Protein AF-A0A2U0H7E5-F1 (afdb_monomer_lite)

Sequence (77 aa):
MLVAEALIIRAASIVEKLPAEVVEQLPKTMRSGLVGIRNVAAHEFAHLNREVTLGALNTHLPAMLSEIEAALDDLGL

Radius of gyration: 12.75 Å; chains: 1; bounding box: 30×19×32 Å

Foldseek 3Di:
DPPLLVVLLVLLVVLVVDDPQLVVQDDPVLNVVSVVSNVCSPPVVVPCDPVNSCCCVPPSSVVRVVSSVVSCVVVVD

Secondary structure (DSSP, 8-state):
--HHHHHHHHHHHHHTTS-HHHHHHS-HHHHHHHHHHHHHHHH-GGG--HHHHHHIIIIIHHHHHHHHHHHHHHHT-

Structure (mmCIF, N/CA/C/O backbone):
data_AF-A0A2U0H7E5-F1
#
_entry.id   AF-A0A2U0H7E5-F1
#
loop_
_atom_site.group_PDB
_atom_site.id
_atom_site.type_symbol
_atom_site.label_atom_id
_atom_site.label_alt_id
_atom_site.label_comp_id
_atom_site.label_asym_id
_atom_site.label_entity_id
_atom_site.label_seq_id
_atom_site.pdbx_PDB_ins_code
_atom_site.Cartn_x
_atom_site.Cartn_y
_atom_site.Cartn_z
_atom_site.occupancy
_atom_site.B_iso_or_equiv
_atom_site.auth_seq_id
_atom_site.auth_comp_id
_atom_site.auth_asym_id
_atom_site.auth_atom_id
_atom_site.pdbx_PDB_model_num
ATOM 1 N N . MET A 1 1 ? 7.484 8.261 -16.916 1.00 57.62 1 MET A N 1
ATOM 2 C CA . MET A 1 1 ? 6.665 7.711 -15.825 1.00 57.62 1 MET A CA 1
ATOM 3 C C . MET A 1 1 ? 5.514 6.941 -16.440 1.00 57.62 1 MET A C 1
ATOM 5 O O . MET A 1 1 ? 4.660 7.539 -17.089 1.00 57.62 1 MET A O 1
ATOM 9 N N . LEU A 1 2 ? 5.549 5.620 -16.326 1.00 70.44 2 LEU A N 1
ATOM 10 C CA . LEU A 1 2 ? 4.437 4.751 -16.694 1.00 70.44 2 LEU A CA 1
ATOM 11 C C . LEU A 1 2 ? 3.301 4.937 -15.674 1.00 70.44 2 LEU A C 1
ATOM 13 O O . LEU A 1 2 ? 3.546 5.257 -14.512 1.00 70.44 2 LEU A O 1
ATOM 17 N N . VAL A 1 3 ? 2.052 4.715 -16.095 1.00 82.06 3 VAL A N 1
ATOM 18 C CA . VAL A 1 3 ? 0.851 4.839 -15.235 1.00 82.06 3 VAL A CA 1
ATOM 19 C C . VAL A 1 3 ? 1.004 4.048 -13.927 1.00 82.06 3 VAL A C 1
ATOM 21 O O . VAL A 1 3 ? 0.612 4.515 -12.863 1.00 82.06 3 VAL A O 1
ATOM 24 N N . ALA A 1 4 ? 1.644 2.882 -14.001 1.00 81.25 4 ALA A N 1
ATOM 25 C CA . ALA A 1 4 ? 1.909 2.007 -12.867 1.00 81.25 4 ALA A CA 1
ATOM 26 C C . ALA A 1 4 ? 2.787 2.645 -11.774 1.00 81.25 4 ALA A C 1
ATOM 28 O O . ALA A 1 4 ? 2.474 2.560 -10.590 1.00 81.25 4 ALA A O 1
ATOM 29 N N . GLU A 1 5 ? 3.867 3.317 -12.165 1.00 80.56 5 GLU A N 1
ATOM 30 C CA . GLU A 1 5 ? 4.802 3.963 -11.234 1.00 80.56 5 GLU A CA 1
ATOM 31 C C . GLU A 1 5 ? 4.126 5.139 -10.527 1.00 80.56 5 GLU A C 1
ATOM 33 O O . GLU A 1 5 ? 4.257 5.308 -9.316 1.00 80.56 5 GLU A O 1
ATOM 38 N N . ALA A 1 6 ? 3.333 5.913 -11.275 1.00 84.94 6 ALA A N 1
ATOM 39 C CA . ALA A 1 6 ? 2.558 7.017 -10.723 1.00 84.94 6 ALA A CA 1
ATOM 40 C C . ALA A 1 6 ? 1.556 6.538 -9.658 1.00 84.94 6 ALA A C 1
ATOM 42 O O . ALA A 1 6 ? 1.398 7.196 -8.629 1.00 84.94 6 ALA A O 1
ATOM 43 N N . LEU A 1 7 ? 0.911 5.385 -9.876 1.00 85.75 7 LEU A N 1
ATOM 44 C CA . LEU A 1 7 ? 0.002 4.772 -8.902 1.00 85.75 7 LEU A CA 1
ATOM 45 C C . LEU A 1 7 ? 0.733 4.357 -7.623 1.00 85.75 7 LEU A C 1
ATOM 47 O O . LEU A 1 7 ? 0.272 4.686 -6.533 1.00 85.75 7 LEU A O 1
ATOM 51 N N . ILE A 1 8 ? 1.892 3.706 -7.749 1.00 86.25 8 ILE A N 1
ATOM 52 C CA . ILE A 1 8 ? 2.721 3.307 -6.603 1.00 86.25 8 ILE A CA 1
ATOM 53 C C . ILE A 1 8 ? 3.151 4.534 -5.794 1.00 86.25 8 ILE A C 1
ATOM 55 O O . ILE A 1 8 ? 2.993 4.558 -4.573 1.00 86.25 8 ILE A O 1
ATOM 59 N N . ILE A 1 9 ? 3.651 5.575 -6.467 1.00 86.25 9 ILE A N 1
ATOM 60 C CA . ILE A 1 9 ? 4.072 6.815 -5.806 1.00 86.25 9 ILE A CA 1
ATOM 61 C C . ILE A 1 9 ? 2.891 7.457 -5.078 1.00 86.25 9 ILE A C 1
ATOM 63 O O . ILE A 1 9 ? 3.014 7.839 -3.915 1.00 86.25 9 ILE A O 1
ATOM 67 N N . ARG A 1 10 ? 1.729 7.545 -5.736 1.00 87.69 10 ARG A N 1
ATOM 68 C CA . ARG A 1 10 ? 0.535 8.154 -5.145 1.00 87.69 10 ARG A CA 1
ATOM 69 C C . ARG A 1 10 ? 0.035 7.374 -3.933 1.00 87.69 10 ARG A C 1
ATOM 71 O O . ARG A 1 10 ? -0.300 8.004 -2.935 1.00 87.69 10 ARG A O 1
ATOM 78 N N . ALA A 1 11 ? 0.012 6.045 -4.006 1.00 87.25 11 ALA A N 1
ATOM 79 C CA . ALA A 1 11 ? -0.372 5.191 -2.888 1.00 87.25 11 ALA A CA 1
ATOM 80 C C . ALA A 1 11 ? 0.568 5.385 -1.691 1.00 87.25 11 ALA A C 1
ATOM 82 O O . ALA A 1 11 ? 0.101 5.612 -0.578 1.00 87.25 11 ALA A O 1
ATOM 83 N N . ALA A 1 12 ? 1.882 5.421 -1.928 1.00 86.88 12 ALA A N 1
ATOM 84 C CA . ALA A 1 12 ? 2.860 5.711 -0.884 1.00 86.88 12 ALA A CA 1
ATOM 85 C C . ALA A 1 12 ? 2.629 7.072 -0.218 1.00 86.88 12 ALA A C 1
ATOM 87 O O . ALA A 1 12 ? 2.608 7.161 1.006 1.00 86.88 12 ALA A O 1
ATOM 88 N N . SER A 1 13 ? 2.364 8.115 -1.006 1.00 88.12 13 SER A N 1
ATOM 89 C CA . SER A 1 13 ? 2.050 9.439 -0.463 1.00 88.12 13 SER A CA 1
ATOM 90 C C . SER A 1 13 ? 0.732 9.503 0.313 1.00 88.12 13 SER A C 1
ATOM 92 O O . SER A 1 13 ? 0.583 10.384 1.155 1.00 88.12 13 SER A O 1
ATOM 94 N N . ILE A 1 14 ? -0.246 8.644 0.012 1.00 87.56 14 ILE A N 1
ATOM 95 C CA . ILE A 1 14 ? -1.494 8.556 0.786 1.00 87.56 14 ILE A CA 1
ATOM 96 C C . ILE A 1 14 ? -1.211 7.908 2.139 1.00 87.56 14 ILE A C 1
ATOM 98 O O . ILE A 1 14 ? -1.611 8.452 3.161 1.00 87.56 14 ILE A O 1
ATOM 102 N N . VAL A 1 15 ? -0.462 6.805 2.148 1.00 85.69 15 VAL A N 1
ATOM 103 C CA . VAL A 1 15 ? -0.082 6.097 3.378 1.00 85.69 15 VAL A CA 1
ATOM 104 C C . VAL A 1 15 ? 0.703 7.000 4.331 1.00 85.69 15 VAL A C 1
ATOM 106 O O . VAL A 1 15 ? 0.449 6.989 5.528 1.00 85.69 15 VAL A O 1
ATOM 109 N N . GLU A 1 16 ? 1.610 7.832 3.815 1.00 86.00 16 GLU A N 1
ATOM 110 C CA . GLU A 1 16 ? 2.359 8.811 4.623 1.00 86.00 16 GLU A CA 1
ATOM 111 C C . GLU A 1 16 ? 1.484 9.897 5.261 1.00 86.00 16 GLU A C 1
ATOM 113 O O . GLU A 1 16 ? 1.924 10.573 6.188 1.00 86.00 16 GLU A O 1
ATOM 118 N N . LYS A 1 17 ? 0.265 10.092 4.753 1.00 89.25 17 LYS A N 1
ATOM 119 C CA . LYS A 1 17 ? -0.697 11.083 5.249 1.00 89.25 17 LYS A CA 1
ATOM 120 C C . LYS A 1 17 ? -1.782 10.472 6.127 1.00 89.25 17 LYS A C 1
ATOM 122 O O . LYS A 1 17 ? -2.670 11.206 6.556 1.00 89.25 17 LYS A O 1
ATOM 127 N N . LEU A 1 18 ? -1.745 9.160 6.359 1.00 88.75 18 LEU A N 1
ATOM 128 C CA . LEU A 1 18 ? -2.676 8.523 7.276 1.00 88.75 18 LEU A CA 1
ATOM 129 C C . LEU A 1 18 ? -2.464 9.064 8.700 1.00 88.75 18 LEU A C 1
ATOM 131 O O . LEU A 1 18 ? -1.331 9.401 9.062 1.00 88.75 18 LEU A O 1
ATOM 135 N N . PRO A 1 19 ? -3.533 9.137 9.510 1.00 91.38 19 PRO A N 1
ATOM 136 C CA . PRO A 1 19 ? -3.416 9.444 10.931 1.00 91.38 19 PRO A CA 1
ATOM 137 C C . PRO A 1 19 ? -2.426 8.499 11.621 1.00 91.38 19 PRO A C 1
ATOM 139 O O . PRO A 1 19 ? -2.321 7.325 11.250 1.00 91.38 19 PRO A O 1
ATOM 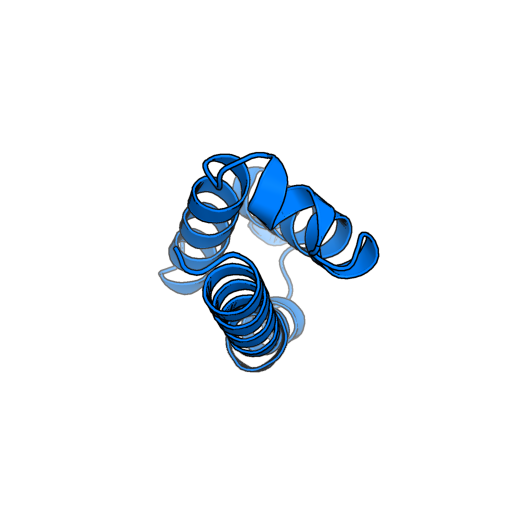142 N N . ALA A 1 20 ? -1.694 9.001 12.617 1.00 91.00 20 ALA A N 1
ATOM 143 C CA . ALA A 1 20 ? -0.660 8.226 13.305 1.00 91.00 20 ALA A CA 1
ATOM 144 C C . ALA A 1 20 ? -1.238 6.951 13.937 1.00 91.00 20 ALA A C 1
ATOM 146 O O . ALA A 1 20 ? -0.615 5.895 13.879 1.00 91.00 20 ALA A O 1
ATOM 147 N N . GLU A 1 21 ? -2.465 7.043 14.439 1.00 91.75 21 GLU A N 1
ATOM 148 C CA . GLU A 1 21 ? -3.233 5.972 15.064 1.00 91.75 21 GLU A CA 1
ATOM 149 C C . GLU A 1 21 ? -3.480 4.816 14.086 1.00 91.75 21 GLU A C 1
ATOM 151 O O . GLU A 1 21 ? -3.304 3.653 14.437 1.00 91.75 21 GLU A O 1
ATOM 156 N N . VAL A 1 22 ? -3.818 5.135 12.831 1.00 90.75 22 VAL A N 1
ATOM 157 C CA . VAL A 1 22 ? -3.990 4.142 11.758 1.00 90.75 22 VAL A CA 1
ATOM 158 C C . VAL A 1 22 ? -2.634 3.552 11.392 1.00 90.75 22 VAL A C 1
ATOM 160 O O . VAL A 1 22 ? -2.476 2.338 11.292 1.00 90.75 22 VAL A O 1
ATOM 163 N N . VAL A 1 23 ? -1.621 4.408 11.222 1.00 90.00 23 VAL A N 1
ATOM 164 C CA . VAL A 1 23 ? -0.270 3.984 10.847 1.00 90.00 23 VAL A CA 1
ATOM 165 C C . VAL A 1 23 ? 0.294 2.996 11.865 1.00 90.00 23 VAL A C 1
ATOM 167 O O . VAL A 1 23 ? 0.916 2.022 11.446 1.00 90.00 23 VAL A O 1
ATOM 170 N N . GLU A 1 24 ? 0.094 3.214 13.165 1.00 90.81 24 GLU A N 1
ATOM 171 C CA . GLU A 1 24 ? 0.565 2.345 14.251 1.00 90.81 24 GLU A CA 1
ATOM 172 C C . GLU A 1 24 ? -0.018 0.928 14.217 1.00 90.81 24 GLU A C 1
ATOM 174 O O . GLU A 1 24 ? 0.685 -0.005 14.610 1.00 90.81 24 GLU A O 1
ATOM 179 N N . GLN A 1 25 ? -1.228 0.747 13.682 1.00 90.44 25 GLN A N 1
ATOM 180 C CA . GLN A 1 25 ? -1.839 -0.575 13.510 1.00 90.44 25 GLN A CA 1
ATOM 181 C C . GLN A 1 25 ? -1.308 -1.337 12.290 1.00 90.44 25 GLN A C 1
ATOM 183 O O . GLN A 1 25 ? -1.364 -2.565 12.248 1.00 90.44 25 GLN A O 1
ATOM 188 N N . LEU A 1 26 ? -0.737 -0.635 11.306 1.00 89.12 26 LEU A N 1
ATOM 189 C CA . LEU A 1 26 ? -0.261 -1.274 10.083 1.00 89.12 26 LEU A CA 1
ATOM 190 C C . LEU A 1 26 ? 1.028 -2.085 10.304 1.00 89.12 26 LEU A C 1
ATOM 192 O O . LEU A 1 26 ? 1.984 -1.601 10.932 1.00 89.12 26 LEU A O 1
ATOM 196 N N . PRO A 1 27 ? 1.158 -3.265 9.666 1.00 89.44 27 PRO A N 1
ATOM 197 C CA . PRO A 1 27 ? 2.384 -4.049 9.708 1.00 89.44 27 PRO A CA 1
ATOM 198 C C . PRO A 1 27 ? 3.607 -3.256 9.229 1.00 89.44 27 PRO A C 1
ATOM 200 O O . PRO A 1 27 ? 3.664 -2.731 8.111 1.00 89.44 27 PRO A O 1
ATOM 203 N N . LYS A 1 28 ? 4.657 -3.214 10.061 1.00 86.81 28 LYS A N 1
ATOM 204 C CA . LYS A 1 28 ? 5.900 -2.477 9.762 1.00 86.81 28 LYS A CA 1
ATOM 205 C C . LYS A 1 28 ? 6.526 -2.893 8.425 1.00 86.81 28 LYS A C 1
ATOM 207 O O . LYS A 1 28 ? 7.050 -2.041 7.711 1.00 86.81 28 LYS A O 1
ATOM 212 N N . THR A 1 29 ? 6.452 -4.179 8.085 1.00 85.88 29 THR A N 1
ATOM 213 C CA . THR A 1 29 ? 6.967 -4.745 6.829 1.00 85.88 29 THR A CA 1
ATOM 214 C C . THR A 1 29 ? 6.279 -4.158 5.599 1.00 85.88 29 THR A C 1
ATOM 216 O O . THR A 1 29 ? 6.965 -3.845 4.629 1.00 85.88 29 THR A O 1
ATOM 219 N N . MET A 1 30 ? 4.963 -3.926 5.645 1.00 83.94 30 MET A N 1
ATOM 220 C CA . MET A 1 30 ? 4.222 -3.306 4.540 1.00 83.94 30 MET A CA 1
ATOM 221 C C . MET A 1 30 ? 4.626 -1.848 4.346 1.00 83.94 30 MET A C 1
ATOM 223 O O . MET A 1 30 ? 4.915 -1.433 3.225 1.00 83.94 30 MET A O 1
ATOM 227 N N . ARG A 1 31 ? 4.740 -1.086 5.442 1.00 83.50 31 ARG A N 1
ATOM 228 C CA . ARG A 1 31 ? 5.169 0.321 5.388 1.00 83.50 31 ARG A CA 1
ATOM 229 C C . ARG A 1 31 ? 6.573 0.457 4.796 1.00 83.50 31 ARG A C 1
ATOM 231 O O . ARG A 1 31 ? 6.788 1.246 3.879 1.00 83.50 31 ARG A O 1
ATOM 238 N N . SER A 1 32 ? 7.527 -0.343 5.277 1.00 84.25 32 SER A N 1
ATOM 239 C CA . SER A 1 32 ? 8.896 -0.344 4.747 1.00 84.25 32 SER A CA 1
ATOM 240 C C . SER A 1 32 ? 8.958 -0.812 3.290 1.00 84.25 32 SER A C 1
ATOM 242 O O . SER A 1 32 ? 9.700 -0.227 2.501 1.00 84.25 32 SER A O 1
ATOM 244 N N . GLY A 1 33 ? 8.158 -1.815 2.915 1.00 83.56 33 GLY A N 1
ATOM 245 C CA . GLY A 1 33 ? 8.053 -2.299 1.539 1.00 83.56 33 GLY A CA 1
ATOM 246 C C . GLY A 1 33 ? 7.546 -1.225 0.577 1.00 83.56 33 GLY A C 1
ATOM 247 O O . GLY A 1 33 ? 8.178 -0.974 -0.446 1.00 83.56 33 GLY A O 1
ATOM 248 N N . LEU A 1 34 ? 6.464 -0.524 0.930 1.00 82.94 34 LEU A N 1
ATOM 249 C CA . LEU A 1 34 ? 5.896 0.538 0.099 1.00 82.94 34 LEU A CA 1
ATOM 250 C C . LEU A 1 34 ? 6.869 1.707 -0.102 1.00 82.94 34 LEU A C 1
ATOM 252 O O . LEU A 1 34 ? 7.024 2.189 -1.223 1.00 82.94 34 LEU A O 1
ATOM 256 N N . VAL A 1 35 ? 7.561 2.135 0.958 1.00 82.88 35 VAL A N 1
ATOM 257 C CA . VAL A 1 35 ? 8.594 3.181 0.869 1.00 82.88 35 VAL A CA 1
ATOM 258 C C . VAL A 1 35 ? 9.739 2.741 -0.044 1.00 82.88 35 VAL A C 1
ATOM 260 O O . VAL A 1 35 ? 10.195 3.527 -0.874 1.00 82.88 35 VAL A O 1
ATOM 263 N N . GLY A 1 36 ? 10.176 1.483 0.067 1.00 83.75 36 GLY A N 1
ATOM 264 C CA . GLY A 1 36 ? 11.204 0.913 -0.801 1.00 83.75 36 GLY A CA 1
ATOM 265 C C . GLY A 1 36 ? 10.799 0.955 -2.274 1.00 83.75 36 GLY A C 1
ATOM 266 O O . GLY A 1 36 ? 11.517 1.527 -3.092 1.00 83.75 36 GLY A O 1
ATOM 267 N N . ILE A 1 37 ? 9.618 0.429 -2.606 1.00 81.50 37 ILE A N 1
ATOM 268 C CA . ILE A 1 37 ? 9.122 0.397 -3.989 1.00 81.50 37 ILE A CA 1
ATOM 269 C C . ILE A 1 37 ? 8.890 1.819 -4.516 1.00 81.50 37 ILE A C 1
ATOM 271 O O . ILE A 1 37 ? 9.258 2.104 -5.654 1.00 81.50 37 ILE A O 1
ATOM 275 N N . ARG A 1 38 ? 8.367 2.743 -3.697 1.00 86.12 38 ARG A N 1
ATOM 276 C CA . ARG A 1 38 ? 8.246 4.163 -4.064 1.00 86.12 38 ARG A CA 1
ATOM 277 C C . ARG A 1 38 ? 9.601 4.769 -4.4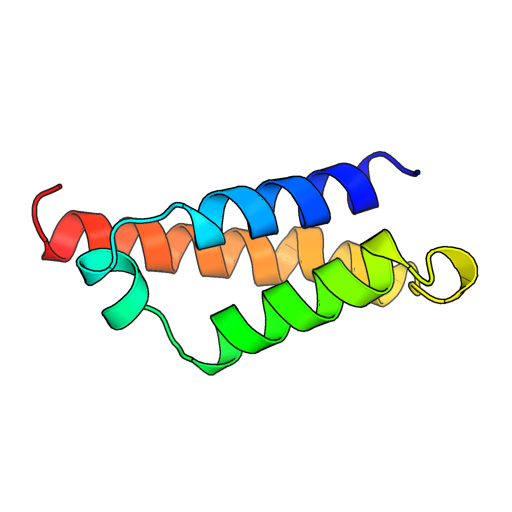08 1.00 86.12 38 ARG A C 1
ATOM 279 O O . ARG A 1 38 ? 9.697 5.473 -5.403 1.00 86.12 38 ARG A O 1
ATOM 286 N N . ASN A 1 39 ? 10.632 4.534 -3.598 1.00 84.31 39 ASN A N 1
ATOM 287 C CA . ASN A 1 39 ? 11.952 5.122 -3.827 1.00 84.31 39 ASN A CA 1
ATO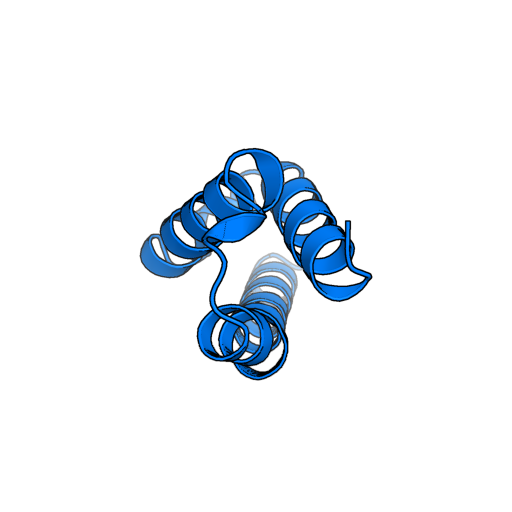M 288 C C . ASN A 1 39 ? 12.558 4.637 -5.148 1.00 84.31 39 ASN A C 1
ATOM 290 O O . ASN A 1 39 ? 13.052 5.457 -5.920 1.00 84.31 39 ASN A O 1
ATOM 294 N N . VAL A 1 40 ? 12.443 3.339 -5.450 1.00 82.81 40 VAL A N 1
ATOM 295 C CA . VAL A 1 40 ? 12.865 2.798 -6.752 1.00 82.81 40 VAL A CA 1
ATOM 296 C C . VAL A 1 40 ? 12.025 3.407 -7.877 1.00 82.81 40 VAL A C 1
ATOM 298 O O . VAL A 1 40 ? 12.575 3.902 -8.857 1.00 82.81 40 VAL A O 1
AT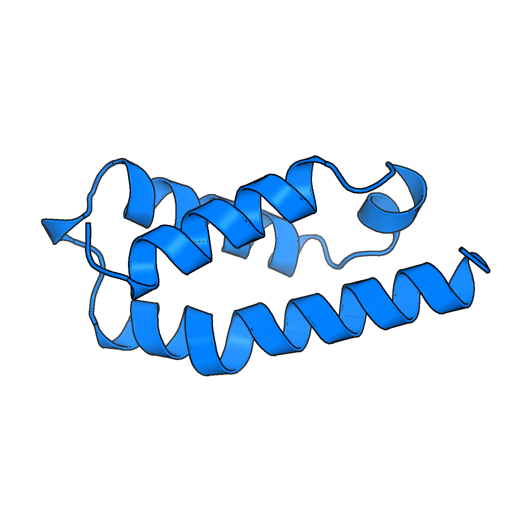OM 301 N N . ALA A 1 41 ? 10.702 3.464 -7.703 1.00 81.94 41 ALA A N 1
ATOM 302 C CA . ALA A 1 41 ? 9.796 4.063 -8.674 1.00 81.94 41 ALA A CA 1
ATOM 303 C C . ALA A 1 41 ? 10.001 5.574 -8.857 1.00 81.94 41 ALA A C 1
ATOM 305 O O . ALA A 1 41 ? 9.582 6.077 -9.880 1.00 81.94 41 ALA A O 1
ATOM 306 N N . ALA A 1 42 ? 10.595 6.310 -7.913 1.00 80.38 42 ALA A N 1
ATOM 307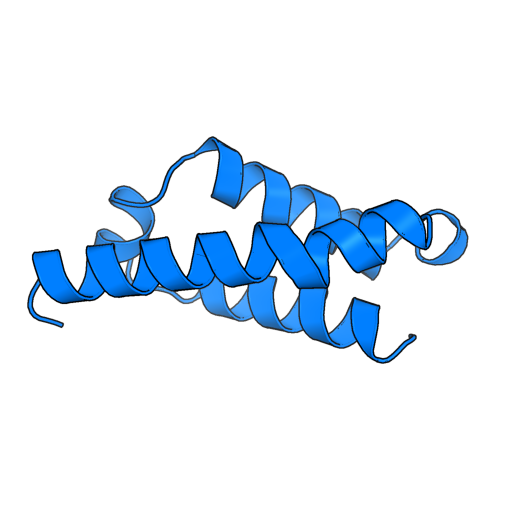 C CA . ALA A 1 42 ? 10.787 7.761 -8.001 1.00 80.38 42 ALA A CA 1
ATOM 308 C C . ALA A 1 42 ? 12.183 8.173 -8.499 1.00 80.38 42 ALA A C 1
ATOM 310 O O . ALA A 1 42 ? 12.332 9.261 -9.057 1.00 80.38 42 ALA A O 1
ATOM 311 N N . HIS A 1 43 ? 13.202 7.333 -8.290 1.00 79.31 43 HIS A N 1
ATOM 312 C CA . HIS A 1 43 ? 14.603 7.685 -8.549 1.00 79.31 43 HIS A CA 1
ATOM 313 C C . HIS A 1 43 ? 15.309 6.758 -9.544 1.00 79.31 43 HIS A C 1
ATOM 315 O O . HIS A 1 43 ? 16.242 7.191 -10.215 1.00 79.31 43 HIS A O 1
ATOM 321 N N . GLU A 1 44 ? 14.854 5.514 -9.694 1.00 71.62 44 GLU A N 1
ATOM 322 C CA . GLU A 1 44 ? 15.537 4.468 -10.463 1.00 71.62 44 GLU A CA 1
ATOM 323 C C . GLU A 1 44 ? 14.579 3.777 -11.448 1.00 71.62 44 GLU A C 1
ATOM 325 O O . GLU A 1 44 ? 14.561 2.557 -11.583 1.00 71.62 44 GLU A O 1
ATOM 330 N N . PHE A 1 45 ? 13.775 4.568 -12.169 1.00 61.25 45 PHE A N 1
ATOM 331 C CA . PHE A 1 45 ? 12.733 4.089 -13.094 1.00 61.25 45 PHE A CA 1
ATOM 332 C C . PHE A 1 45 ? 13.202 2.986 -14.060 1.00 61.25 45 PHE A C 1
ATOM 334 O O . PHE A 1 45 ? 12.475 2.033 -14.319 1.00 61.25 45 PHE A O 1
ATOM 341 N N . ALA A 1 46 ? 14.432 3.082 -14.577 1.00 62.03 46 ALA A N 1
ATOM 342 C CA . ALA A 1 46 ? 14.996 2.091 -15.498 1.00 62.03 46 ALA A CA 1
ATOM 343 C C . ALA A 1 46 ? 15.281 0.720 -14.843 1.00 62.03 46 ALA A C 1
ATOM 345 O O . ALA A 1 46 ? 15.500 -0.262 -15.550 1.00 62.03 46 ALA A O 1
ATOM 346 N N . HIS A 1 47 ? 15.279 0.649 -13.509 1.00 65.81 47 HIS A N 1
ATOM 347 C CA . HIS A 1 47 ? 15.565 -0.547 -12.716 1.00 65.81 47 HIS A CA 1
ATOM 348 C C . HIS A 1 47 ? 14.318 -1.180 -12.092 1.00 65.81 47 HIS A C 1
ATOM 350 O O . HIS A 1 47 ? 14.403 -2.286 -11.553 1.00 65.81 47 HIS A O 1
ATOM 356 N N . LEU A 1 48 ? 13.147 -0.540 -12.194 1.00 70.56 48 LEU A N 1
ATOM 357 C CA . LEU A 1 48 ? 11.905 -1.136 -11.720 1.00 70.56 48 LEU A CA 1
ATOM 358 C C . LEU A 1 48 ? 11.476 -2.246 -12.695 1.00 70.56 48 LEU A C 1
ATOM 360 O O . LEU A 1 48 ? 10.899 -2.003 -13.755 1.00 70.56 48 LEU A O 1
ATOM 364 N N . ASN A 1 49 ? 11.790 -3.496 -12.346 1.00 81.44 49 ASN A N 1
ATOM 365 C CA . ASN A 1 49 ? 11.379 -4.658 -13.129 1.00 81.44 49 ASN A CA 1
ATOM 366 C C . ASN A 1 49 ? 9.842 -4.675 -13.266 1.00 81.44 49 ASN A C 1
ATOM 368 O O . ASN A 1 49 ? 9.104 -4.495 -12.291 1.00 81.44 49 ASN A O 1
ATOM 372 N N . ARG A 1 50 ? 9.349 -4.920 -14.486 1.00 82.12 50 ARG A N 1
ATOM 373 C CA . ARG A 1 50 ? 7.920 -5.050 -14.796 1.00 82.12 50 ARG A CA 1
ATOM 374 C C . ARG A 1 50 ? 7.214 -6.053 -13.883 1.00 82.12 50 ARG A C 1
ATOM 376 O O . ARG A 1 50 ? 6.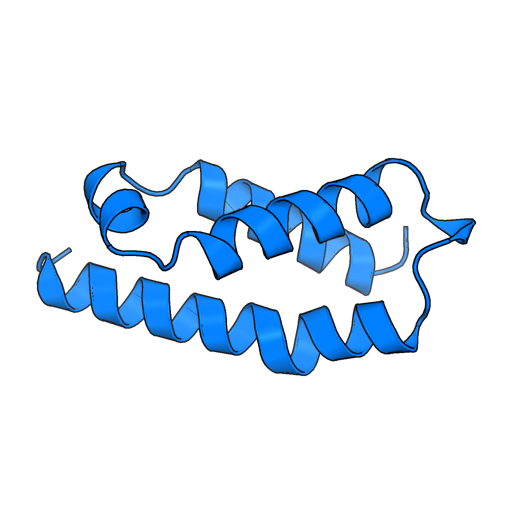093 -5.787 -13.468 1.00 82.12 50 ARG A O 1
ATOM 383 N N . GLU A 1 51 ? 7.851 -7.173 -13.557 1.00 85.62 51 GLU A N 1
ATOM 384 C CA . GLU A 1 51 ? 7.284 -8.188 -12.662 1.00 85.62 51 GLU A CA 1
ATOM 385 C C . GLU A 1 51 ? 7.079 -7.644 -11.244 1.00 85.62 51 GLU A C 1
ATOM 387 O O . GLU A 1 51 ? 5.992 -7.766 -10.686 1.00 85.62 51 GLU A O 1
ATOM 392 N N . VAL A 1 52 ? 8.081 -6.944 -10.704 1.00 83.12 52 VAL A N 1
ATOM 393 C CA . VAL A 1 52 ? 8.003 -6.283 -9.391 1.00 83.12 52 VAL A CA 1
ATOM 394 C C . VAL A 1 52 ? 6.913 -5.213 -9.389 1.00 83.12 52 VAL A C 1
ATOM 396 O O . VAL A 1 52 ? 6.123 -5.131 -8.453 1.00 83.12 52 VAL A O 1
ATOM 399 N N . THR A 1 53 ? 6.823 -4.429 -10.464 1.00 83.25 53 THR A N 1
ATOM 400 C CA . THR A 1 53 ? 5.797 -3.390 -10.627 1.00 83.25 53 THR A CA 1
ATOM 401 C C . THR A 1 53 ? 4.392 -3.992 -10.628 1.00 83.25 53 THR A C 1
ATOM 403 O O . THR A 1 53 ? 3.501 -3.506 -9.935 1.00 83.25 53 THR A O 1
ATOM 406 N N . LEU A 1 54 ? 4.184 -5.073 -11.383 1.00 86.12 54 LEU A N 1
ATOM 407 C CA . LEU A 1 54 ? 2.895 -5.759 -11.446 1.00 86.12 54 LEU A CA 1
ATOM 408 C C . LEU A 1 54 ? 2.557 -6.462 -10.128 1.00 86.12 54 LEU A C 1
ATOM 410 O O . LEU A 1 54 ? 1.406 -6.407 -9.709 1.00 86.12 54 LEU A O 1
ATOM 414 N N . GLY A 1 55 ? 3.533 -7.063 -9.444 1.00 87.62 55 GLY A N 1
ATOM 415 C CA . GLY A 1 55 ? 3.340 -7.643 -8.112 1.00 87.62 55 GLY A CA 1
ATOM 416 C C . GLY A 1 55 ? 2.962 -6.590 -7.067 1.00 87.62 55 GLY A C 1
ATOM 417 O O . GLY A 1 55 ? 2.050 -6.800 -6.266 1.00 87.62 55 GLY A O 1
ATOM 418 N N . ALA A 1 56 ? 3.590 -5.413 -7.124 1.00 85.50 56 ALA A N 1
ATOM 419 C CA . ALA A 1 56 ? 3.232 -4.281 -6.277 1.00 85.50 56 ALA A CA 1
ATOM 420 C C . ALA A 1 56 ? 1.780 -3.838 -6.504 1.00 85.50 56 ALA A C 1
ATOM 422 O O . ALA A 1 56 ? 1.036 -3.680 -5.540 1.00 85.50 56 ALA A O 1
ATOM 423 N N . LEU A 1 57 ? 1.368 -3.688 -7.767 1.00 87.62 57 LEU A N 1
ATOM 424 C CA . LEU A 1 57 ? 0.020 -3.240 -8.118 1.00 87.62 57 LEU A CA 1
ATOM 425 C C . LEU A 1 57 ? -1.071 -4.276 -7.833 1.00 87.62 57 LEU A C 1
ATOM 427 O O . LEU A 1 57 ? -2.140 -3.905 -7.363 1.00 87.62 57 LEU A O 1
ATOM 431 N N . ASN A 1 58 ? -0.825 -5.548 -8.139 1.00 89.88 58 ASN A N 1
ATOM 432 C CA . ASN A 1 58 ? -1.865 -6.577 -8.106 1.00 89.88 58 ASN A CA 1
ATOM 433 C C . ASN A 1 58 ? -1.962 -7.300 -6.760 1.00 89.88 58 ASN A C 1
ATOM 435 O O . ASN A 1 58 ? -2.999 -7.890 -6.475 1.00 89.88 58 ASN A O 1
ATOM 439 N N . THR A 1 59 ? -0.905 -7.265 -5.944 1.00 89.06 59 THR A N 1
ATOM 440 C CA . THR A 1 59 ? -0.851 -8.025 -4.688 1.00 89.06 59 THR A CA 1
ATOM 441 C C . THR A 1 59 ? -0.613 -7.116 -3.492 1.00 89.06 59 THR A C 1
ATOM 443 O O . THR A 1 59 ? -1.418 -7.095 -2.564 1.00 89.06 59 THR A O 1
ATOM 446 N N . HIS A 1 60 ? 0.478 -6.348 -3.496 1.00 87.12 60 HIS A N 1
ATOM 447 C CA . HIS A 1 60 ? 0.899 -5.629 -2.290 1.00 87.12 60 HIS A CA 1
ATOM 448 C C . HIS A 1 60 ? 0.042 -4.398 -1.988 1.00 87.12 60 HIS A C 1
ATOM 450 O O . HIS A 1 60 ? -0.312 -4.188 -0.832 1.00 87.12 60 HIS A O 1
ATOM 456 N N . LEU A 1 61 ? -0.319 -3.605 -3.002 1.00 87.56 61 LEU A N 1
ATOM 457 C CA . LEU A 1 61 ? -1.203 -2.454 -2.813 1.00 87.56 61 LEU A CA 1
ATOM 458 C C . LEU A 1 61 ? -2.614 -2.864 -2.361 1.00 87.56 61 LEU A C 1
ATOM 460 O O . LEU A 1 61 ? -3.074 -2.292 -1.378 1.00 87.56 61 LEU A O 1
ATOM 464 N N . PRO A 1 62 ? -3.290 -3.853 -2.984 1.00 90.38 62 PRO A N 1
ATOM 465 C CA . PRO A 1 62 ? -4.591 -4.312 -2.505 1.00 90.38 62 PRO A CA 1
ATOM 466 C C . PRO A 1 62 ? -4.550 -4.847 -1.073 1.00 90.38 62 PRO A C 1
ATOM 468 O O . PRO A 1 62 ? -5.372 -4.441 -0.263 1.00 90.38 62 PRO A O 1
ATOM 471 N N . ALA A 1 63 ? -3.564 -5.687 -0.735 1.00 90.56 63 ALA A N 1
ATOM 472 C CA . ALA A 1 63 ? -3.419 -6.196 0.629 1.00 90.56 63 ALA A CA 1
ATOM 473 C C . ALA A 1 63 ? -3.240 -5.056 1.641 1.00 90.56 63 ALA A C 1
ATOM 475 O O . ALA A 1 63 ? -3.848 -5.062 2.703 1.00 90.56 63 ALA A O 1
ATOM 476 N N . MET A 1 64 ? -2.451 -4.042 1.286 1.00 88.50 64 MET A N 1
ATOM 477 C CA . MET A 1 64 ? -2.259 -2.879 2.140 1.00 88.50 64 MET A CA 1
ATOM 478 C C . MET A 1 64 ? -3.530 -2.044 2.313 1.00 88.50 64 MET A C 1
ATOM 480 O O . MET A 1 64 ? -3.762 -1.534 3.403 1.00 88.50 64 MET A O 1
ATOM 484 N N . LEU A 1 65 ? -4.344 -1.895 1.264 1.00 89.62 65 LEU A N 1
ATOM 485 C CA . LEU A 1 65 ? -5.634 -1.213 1.370 1.00 89.62 65 LEU A CA 1
ATOM 486 C C . LEU A 1 65 ? -6.566 -1.949 2.335 1.00 89.62 65 LEU A C 1
ATOM 488 O O . LEU A 1 65 ? -7.141 -1.297 3.195 1.00 89.62 65 LEU A O 1
ATOM 492 N N . SER A 1 66 ? -6.635 -3.281 2.270 1.00 92.25 66 SER A N 1
ATOM 493 C CA . SER A 1 66 ? -7.445 -4.074 3.205 1.00 92.25 66 SER A CA 1
ATOM 494 C C . SER A 1 66 ? -6.998 -3.930 4.663 1.00 92.25 66 SER A C 1
ATOM 496 O O . SER A 1 66 ? -7.829 -3.889 5.560 1.00 92.25 66 SER A O 1
ATOM 498 N N . GLU A 1 67 ? -5.695 -3.817 4.916 1.00 92.44 67 GLU A N 1
ATOM 499 C CA . GLU A 1 67 ? -5.165 -3.592 6.270 1.00 92.44 67 GLU A CA 1
ATOM 500 C C . GLU A 1 67 ? -5.460 -2.174 6.774 1.00 92.44 67 GLU A C 1
ATOM 502 O O . GLU A 1 67 ? -5.718 -1.976 7.957 1.00 92.44 67 GLU A O 1
ATOM 507 N N . ILE A 1 68 ? -5.452 -1.178 5.880 1.00 90.44 68 ILE A N 1
ATOM 508 C CA . ILE A 1 68 ? -5.871 0.191 6.210 1.00 90.44 68 ILE A CA 1
ATOM 509 C C . ILE A 1 68 ? -7.366 0.224 6.525 1.00 90.44 68 ILE A C 1
ATOM 511 O O . ILE A 1 68 ? -7.746 0.850 7.506 1.00 90.44 68 ILE A O 1
ATOM 515 N N . GLU A 1 69 ? -8.196 -0.445 5.723 1.00 92.25 69 GLU A N 1
ATOM 516 C CA . GLU A 1 69 ? -9.637 -0.574 5.970 1.00 92.25 69 GLU A CA 1
ATOM 517 C C . GLU A 1 69 ? -9.899 -1.224 7.334 1.00 92.25 69 GLU A C 1
ATOM 519 O O . GLU A 1 69 ? -10.611 -0.646 8.147 1.00 92.25 69 GLU A O 1
ATOM 524 N N . ALA A 1 70 ? -9.237 -2.344 7.638 1.00 93.25 70 ALA A N 1
ATOM 525 C CA . ALA A 1 70 ? -9.359 -3.003 8.938 1.00 93.25 70 ALA A CA 1
ATOM 526 C C . ALA A 1 70 ? -8.927 -2.095 10.105 1.00 93.25 70 ALA A C 1
ATOM 528 O O . ALA A 1 70 ? -9.621 -2.016 11.115 1.00 93.25 70 ALA A O 1
ATOM 529 N N . ALA A 1 71 ? -7.815 -1.368 9.959 1.00 92.00 71 ALA A N 1
ATOM 530 C CA . ALA A 1 71 ? -7.344 -0.441 10.986 1.00 92.00 71 ALA A CA 1
ATOM 531 C C . ALA A 1 71 ? -8.296 0.751 11.197 1.00 92.00 71 ALA A C 1
ATOM 533 O O . ALA A 1 71 ? -8.437 1.237 12.319 1.00 92.00 71 ALA A O 1
ATOM 534 N N . LEU A 1 72 ? -8.935 1.247 10.133 1.00 90.94 72 LEU A N 1
ATOM 535 C CA . LEU A 1 72 ? -9.948 2.302 10.224 1.00 90.94 72 LEU A CA 1
ATOM 536 C C . LEU A 1 72 ? -11.203 1.798 10.946 1.00 90.94 72 LEU A C 1
ATOM 538 O O . LEU A 1 72 ? -11.672 2.466 11.869 1.00 90.94 72 LEU A O 1
ATOM 542 N N . ASP A 1 73 ? -11.677 0.599 10.595 1.00 92.38 73 ASP A N 1
ATOM 543 C CA . ASP A 1 73 ? -12.825 -0.047 11.237 1.00 92.38 73 ASP A CA 1
ATOM 544 C C . ASP A 1 73 ? -12.576 -0.280 12.739 1.00 92.38 73 ASP A C 1
ATOM 546 O O . ASP A 1 73 ? -13.427 0.054 13.567 1.00 92.38 73 ASP A O 1
ATOM 550 N N . ASP A 1 74 ? -11.389 -0.774 13.110 1.00 91.31 74 ASP A N 1
ATOM 551 C CA . ASP A 1 74 ? -10.998 -1.015 14.506 1.00 91.31 74 ASP A CA 1
ATOM 552 C C . ASP A 1 74 ? -10.918 0.282 15.334 1.00 91.31 74 ASP A C 1
ATOM 554 O O . ASP A 1 74 ? -11.171 0.278 16.543 1.00 91.31 74 ASP A O 1
ATOM 558 N N . LEU A 1 75 ? -10.580 1.407 14.695 1.00 89.50 75 LEU A N 1
ATOM 559 C CA . LEU A 1 75 ? -10.544 2.733 15.323 1.00 89.50 75 LEU A CA 1
ATOM 560 C C . LEU A 1 75 ? -11.904 3.448 15.313 1.00 89.50 75 LEU A C 1
ATOM 562 O O . LEU A 1 75 ? -12.051 4.468 15.991 1.00 89.50 75 LEU A O 1
ATOM 566 N N . GLY A 1 76 ? -12.888 2.932 14.570 1.00 88.00 76 GLY A N 1
ATOM 567 C CA . GLY A 1 76 ? -14.185 3.575 14.364 1.00 88.00 76 GLY A CA 1
ATOM 568 C C . GLY A 1 76 ? -14.097 4.901 13.598 1.00 88.00 76 GLY A C 1
ATOM 569 O O . GLY A 1 76 ? -14.831 5.835 13.938 1.00 88.00 76 GLY A O 1
ATOM 570 N N . LEU A 1 77 ? -13.176 4.998 12.629 1.00 74.12 77 LEU A N 1
ATOM 571 C CA . LEU A 1 77 ? -12.900 6.190 11.810 1.00 74.12 77 LEU A CA 1
ATOM 572 C C . LEU A 1 77 ? -13.530 6.132 10.414 1.00 74.12 77 LEU A C 1
ATOM 574 O O . LEU A 1 77 ? -13.560 5.042 9.810 1.00 74.12 77 LEU A O 1
#

pLDDT: mean 84.88, std 7.27, range [57.62, 93.25]

=== Feature glossary ===
Legend for the data blocks above and below:

— What the protein is —

Sequence gives the chain of amino acids in standard one-letter code (A=alanine, C=cysteine, …, Y=tyrosine), read N→C. It is the only feature that is directly encoded by the gene; all structural features are derived from the folded form of this sequence.

The annotation block draws on four external resources. InterPro: which protein families and domains the sequence belongs to. GO: standardized terms for what the protein does, what process it participates in, and where in the cell it acts. CATH: which structural fold it has in the CATH hierarchy. Organism: the species of origin.

— Where its atoms are —

Atomic coordinates in PDBx/mmCIF format — the same representation the Protein Data Bank distributes. Each line of the _atom_site loop places one backbone atom in Cartesian space (units: ångströms, origin: arbitrary).

Six rendered views show the 3D structure from the faces of a cube — i.e. along ±x, ±y, ±z. Rendering representation is drawn randomly per protein from cartoon (secondary-structure ribbons), sticks (backbone bonds), or molecular surface; coloring is either N→C rainbow (blue at the N-terminus through red at the C-terminus) or one color per chain.

— Local backbone conformation —

DSSP 8-state secondary structure assigns each residue one of H (α-helix), G (3₁₀-helix), I (π-helix), E (extended β-strand), B (isolated β-bridge), T (hydrogen-bonded turn), S (bend), or '-' (coil). The assignment is computed from backbone hydrogen-bond geometry via the Kabsch–Sander algorithm.

P-SEA three-state annotation labels each residue as helix, strand, or coil based purely on the geometry of the Cα trace. It serves as a fallback when the full backbone (and thus DSSP) is unavailable.

φ (phi) and ψ (psi) are the two rotatable backbone dihedrals per residue: φ is the C(i-1)–N–Cα–C torsion, ψ is the N–Cα–C–N(i+1) torsion, both in degrees on (−180°, 180°]. α-helical residues cluster near (−60°, −45°); β-strand residues near (−120°, +130°). A Ramachandran plot is simply a scatter of (φ, ψ) for every residue.

— Global shape and packing —

Radius of gyration (Rg) is the root-mean-square distance of Cα atoms from their centroid — a single number for overall size and compactness. A globular domain of N residues has Rg ≈ 2.2·N^0.38 Å; an extended or disordered chain has a much larger Rg. The Cα contact count is the number of residue pairs whose Cα atoms are within 8 Å and are more than four positions apart in sequence — a standard proxy for tertiary packing density. The bounding box is the smallest axis-aligned box enclosing all Cα atoms.

Accessible surface area quantifies burial. A residue with SASA near zero is packed into the hydrophobic core; one with SASA >100 Å² sits on the surface. Computed here via the Shrake–Rupley numerical algorithm with a 1.4 Å probe.

The contact map is a binary N×N matrix image: pixel (i, j) is dark where Cα_i and Cα_j are within 8 Å and |i−j|>4. Because the |i−j|>4 filter removes local helical contacts, off-diagonal stripes parallel to the main diagonal indicate parallel β-sheets; stripes perpendicular to it indicate antiparallel β-sheets. The Ramachandran plot scatters every residue's (φ, ψ) pair against the sterically allowed regions. The PAE heatmap renders the predicted-aligned-error matrix.

— Structural neighborhood —

A 3Di character summarizes, for each residue, the relative orientation of the Cα frame of its nearest spatial neighbor. Because it encodes fold topology rather than chemistry, 3Di alignments detect remote structural similarity that sequence alignment misses.

Structural nearest neighbors (via Foldseek easy-search vs the PDB). Reported per hit: target PDB id, E-value, and alignment TM-score. A TM-score above ~0.5 is the conventional threshold for 'same fold'.

— Confidence and disorder —

For AlphaFold models, the B-factor field carries pLDDT — the model's own estimate of local accuracy on a 0–100 scale. Regions with pLDDT<50 should be treated as essentially unmodeled; they often correspond to intrinsically disordered segments.

B-factor (Debye–Waller factor) reflects atomic displacement in the crystal lattice. It is an experimental observable (units Å²), not a prediction; low values mean the atom is pinned down, high values mean it moves or is heterogeneous across the crystal.

Predicted Aligned Error (PAE) is an AlphaFold confidence matrix: entry (i, j) is the expected error in the position of residue j, in ångströms, when the prediction is superimposed on the true structure at residue i. Low PAE within a block of residues means that block is internally rigid and well-predicted; high PAE between two blocks means their relative placement is uncertain even if each block individually is confident.